Protein AF-A0A5C3QBN3-F1 (afdb_monomer_lite)

Radius of gyration: 21.9 Å; chains: 1; bounding box: 56×33×90 Å

Secondary structure (DSSP, 8-state):
-----------S-----PPPPTTSEEEEEE--TT-PPPPEEEEEHHHHTTSHHHHHHHTT-S-S---S--SEEEE-S-HHHHHHHHHHHHHHHHHSS--TTSPP-HHHHHHTS-GGGHHHHHHHHHHHH--SSSHHHHHHHT--GGGTS-----------

Sequence (160 aa):
MDQTDNNIFLDPHTTDDAAPSDSEWIRIVSESPEGEEGFTYMVKRKVANTSGTLSNMLLGGSGAFSEGTSKTCTIQERPVIVEKLCEYMTFKAHYEKVGPKEEIPVQEFMERIQPEIALELLLAADYYEQNIGTAVAHFCIGVDRTTIIGGQYGAQPRHK

Organism: NCBI:txid1884261

Foldseek 3Di:
DDDDDPPPPPPVDPPPPDDQDQQDKAWEWEAEPVRDGTDIDIDGNVLLCLWPQSVCVQVPPDDPDCPHRDSYDYDHAHRVLVVLLSVVSVLCSVCVPDDPVDDRVLVVSQVPDDPVCLVVNLVSNCVGNPPPDDDSCCSSVVPDPVPPVDPDPPDDPPDD

Structure (mmCIF, N/CA/C/O backbone):
data_AF-A0A5C3QBN3-F1
#
_entry.id   AF-A0A5C3QBN3-F1
#
loop_
_atom_site.group_PDB
_atom_site.id
_atom_site.type_symbol
_atom_site.label_atom_id
_atom_site.label_alt_id
_atom_site.label_comp_id
_atom_site.label_asym_id
_atom_site.label_entity_id
_atom_site.label_seq_id
_atom_site.pdbx_PDB_ins_code
_atom_site.Cartn_x
_atom_site.Cartn_y
_atom_site.Cartn_z
_atom_site.occupancy
_atom_site.B_iso_or_equiv
_atom_site.auth_seq_id
_atom_site.auth_comp_id
_atom_site.auth_asym_id
_atom_site.auth_atom_id
_atom_site.pdbx_PDB_model_num
ATOM 1 N N . MET A 1 1 ? -39.532 -7.194 -43.170 1.00 38.47 1 MET A N 1
ATOM 2 C CA . MET A 1 1 ? -38.502 -6.908 -44.186 1.00 38.47 1 MET A CA 1
ATOM 3 C C . MET A 1 1 ? -38.079 -5.475 -43.904 1.00 38.47 1 MET A C 1
ATOM 5 O O . MET A 1 1 ? -38.834 -4.580 -44.240 1.00 38.47 1 MET A O 1
ATOM 9 N N . ASP A 1 2 ? -37.232 -5.268 -42.891 1.00 44.97 2 ASP A N 1
ATOM 10 C CA . ASP A 1 2 ? -35.755 -5.319 -42.994 1.00 44.97 2 ASP A CA 1
ATOM 11 C C . ASP A 1 2 ? -35.278 -4.123 -43.846 1.00 44.97 2 ASP A C 1
ATOM 13 O O . ASP A 1 2 ? -35.728 -3.995 -44.976 1.00 44.97 2 ASP A O 1
ATOM 17 N N . GLN A 1 3 ? -34.504 -3.150 -43.357 1.00 42.44 3 GLN A N 1
ATOM 18 C CA . GLN A 1 3 ? -33.209 -3.325 -42.701 1.00 42.44 3 GLN A CA 1
ATOM 19 C C . GLN A 1 3 ? -32.791 -2.040 -41.961 1.00 42.44 3 GLN A C 1
ATOM 21 O O . GLN A 1 3 ? -33.109 -0.924 -42.372 1.00 42.44 3 GLN A O 1
ATOM 26 N N . THR A 1 4 ? -32.116 -2.231 -40.832 1.00 48.38 4 THR A N 1
ATOM 27 C CA . THR A 1 4 ? -31.439 -1.234 -40.000 1.00 48.38 4 THR A CA 1
ATOM 28 C C . THR A 1 4 ? -30.079 -0.873 -40.585 1.00 48.38 4 THR A C 1
ATOM 30 O O . THR A 1 4 ? -29.225 -1.753 -40.649 1.00 48.38 4 THR A O 1
ATOM 33 N N . ASP A 1 5 ? -29.821 0.408 -40.837 1.00 49.50 5 ASP A N 1
ATOM 34 C CA . ASP A 1 5 ? -28.453 0.905 -41.016 1.00 49.50 5 ASP A CA 1
ATOM 35 C C . ASP A 1 5 ? -28.035 1.700 -39.774 1.00 49.50 5 ASP A C 1
ATOM 37 O O . ASP A 1 5 ? -27.971 2.929 -39.752 1.00 49.50 5 ASP A O 1
ATOM 41 N N . ASN A 1 6 ? -27.759 0.950 -38.703 1.00 50.97 6 ASN A N 1
ATOM 42 C CA . ASN A 1 6 ? -26.953 1.407 -37.575 1.00 50.97 6 ASN A CA 1
ATOM 43 C C . ASN A 1 6 ? -25.504 1.547 -38.048 1.00 50.97 6 ASN A C 1
ATOM 45 O O . ASN A 1 6 ? -24.684 0.662 -37.817 1.00 50.97 6 ASN A O 1
ATOM 49 N N . ASN A 1 7 ? -25.178 2.668 -38.683 1.00 43.94 7 ASN A N 1
ATOM 50 C CA . ASN A 1 7 ? -23.786 3.056 -38.859 1.00 43.94 7 ASN A CA 1
ATOM 51 C C . ASN A 1 7 ? -23.366 3.924 -37.667 1.00 43.94 7 ASN A C 1
ATOM 53 O O . ASN A 1 7 ? -23.237 5.143 -37.754 1.00 43.94 7 ASN A O 1
ATOM 57 N N . ILE A 1 8 ? -23.197 3.261 -36.518 1.00 51.56 8 ILE A N 1
ATOM 58 C CA . ILE A 1 8 ? -22.382 3.780 -35.421 1.00 51.56 8 ILE A CA 1
ATOM 59 C C . ILE A 1 8 ? -20.950 3.698 -35.937 1.00 51.56 8 ILE A C 1
ATOM 61 O O . ILE A 1 8 ? -20.315 2.645 -35.899 1.00 51.56 8 ILE A O 1
ATOM 65 N N . PHE A 1 9 ? -20.478 4.808 -36.493 1.00 42.94 9 PHE A N 1
ATOM 66 C CA . PHE A 1 9 ? -19.059 5.036 -36.686 1.00 42.94 9 PHE A CA 1
ATOM 67 C C . PHE A 1 9 ? -18.419 4.965 -35.297 1.00 42.94 9 PHE A C 1
ATOM 69 O O . PHE A 1 9 ? -18.584 5.860 -34.473 1.00 42.94 9 PHE A O 1
ATOM 76 N N . LEU A 1 10 ? -17.799 3.827 -34.995 1.00 47.12 10 LEU A N 1
ATOM 77 C CA . LEU A 1 10 ? -16.957 3.665 -33.822 1.00 47.12 10 LEU A CA 1
ATOM 78 C C . LEU A 1 10 ? -15.727 4.540 -34.052 1.00 47.12 10 LEU A C 1
ATOM 80 O O . LEU A 1 10 ? -14.797 4.114 -34.732 1.00 47.12 10 LEU A O 1
ATOM 84 N N . ASP A 1 11 ? -15.738 5.758 -33.514 1.00 49.66 11 ASP A N 1
ATOM 85 C CA . ASP A 1 11 ? -14.521 6.542 -33.335 1.00 49.66 11 ASP A CA 1
ATOM 86 C C . ASP A 1 11 ? -13.552 5.717 -32.462 1.00 49.66 11 ASP A C 1
ATOM 88 O O . ASP A 1 11 ? -13.842 5.479 -31.286 1.00 49.66 11 ASP A O 1
ATOM 92 N N . PRO A 1 12 ? -12.400 5.248 -32.981 1.00 53.34 12 PRO A N 1
ATOM 93 C CA . PRO A 1 12 ? -11.507 4.347 -32.250 1.00 53.34 12 PRO A CA 1
ATOM 94 C C . PRO A 1 12 ? -10.606 5.083 -31.242 1.00 53.34 12 PRO A C 1
ATOM 96 O O . PRO A 1 12 ? -9.588 4.547 -30.813 1.00 53.34 12 PRO A O 1
ATOM 99 N N . HIS A 1 13 ? -10.960 6.310 -30.859 1.00 44.66 13 HIS A N 1
ATOM 100 C CA . HIS A 1 13 ? -10.179 7.136 -29.946 1.00 44.66 13 HIS A CA 1
ATOM 101 C C . HIS A 1 13 ? -11.100 7.949 -29.025 1.00 44.66 13 HIS A C 1
ATOM 103 O O . HIS A 1 13 ? -11.122 9.173 -29.047 1.00 44.66 13 HIS A O 1
ATOM 109 N N . THR A 1 14 ? -11.856 7.265 -28.162 1.00 44.53 14 THR A N 1
ATOM 110 C CA . THR A 1 14 ? -12.166 7.877 -26.862 1.00 44.53 14 THR A CA 1
ATOM 111 C C . THR A 1 14 ? -10.865 7.834 -26.068 1.00 44.53 14 THR A C 1
ATOM 113 O O . THR A 1 14 ? -10.545 6.831 -25.436 1.00 44.53 14 THR A O 1
ATOM 116 N N . THR A 1 15 ? -10.036 8.870 -26.200 1.00 51.06 15 THR A N 1
ATOM 117 C CA . THR A 1 15 ? -9.018 9.130 -25.188 1.00 51.06 15 THR A CA 1
ATOM 118 C C . THR A 1 15 ? -9.767 9.397 -23.889 1.00 51.06 15 THR A C 1
ATOM 120 O O . THR A 1 15 ? -10.667 10.234 -23.833 1.00 51.06 15 THR A O 1
ATOM 123 N N . ASP A 1 16 ? -9.456 8.607 -22.864 1.00 50.44 16 ASP A N 1
ATOM 124 C CA . ASP A 1 16 ? -9.933 8.773 -21.492 1.00 50.44 16 ASP A CA 1
ATOM 125 C C . ASP A 1 16 ? -9.378 10.083 -20.887 1.00 50.44 16 ASP A C 1
ATOM 127 O O . ASP A 1 16 ? -8.657 10.061 -19.892 1.00 50.44 16 ASP A O 1
ATOM 131 N N . ASP A 1 17 ? -9.708 11.237 -21.468 1.00 52.16 17 ASP A N 1
ATOM 132 C CA . ASP A 1 17 ? -9.355 12.575 -20.972 1.00 52.16 17 ASP A CA 1
ATOM 133 C C . ASP A 1 17 ? -10.341 13.036 -19.882 1.00 52.16 17 ASP A C 1
ATOM 135 O O . ASP A 1 17 ? -10.695 14.210 -19.756 1.00 52.16 17 ASP A O 1
ATOM 13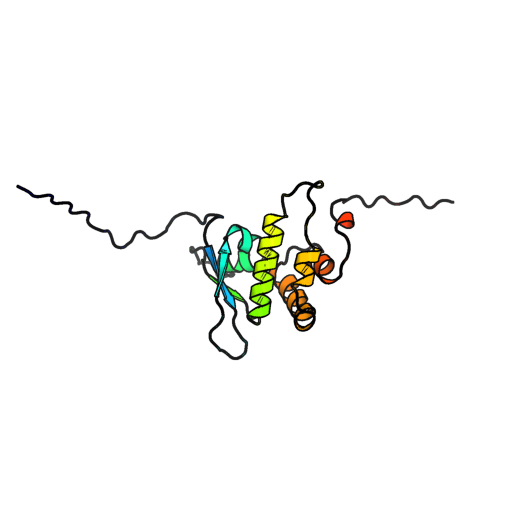9 N N . ALA A 1 18 ? -10.834 12.092 -19.078 1.00 60.41 18 ALA A N 1
ATOM 140 C CA . ALA A 1 18 ? -11.542 12.408 -17.851 1.00 60.41 18 ALA A CA 1
ATOM 141 C C . ALA A 1 18 ? -10.506 12.772 -16.781 1.00 60.41 18 ALA A C 1
ATOM 143 O O . ALA A 1 18 ? -9.544 12.034 -16.563 1.00 60.41 18 ALA A O 1
ATOM 144 N N . ALA A 1 19 ? -10.711 13.901 -16.095 1.00 65.56 19 ALA A N 1
ATOM 145 C CA . ALA A 1 19 ? -9.872 14.305 -14.970 1.00 65.56 19 ALA A CA 1
ATOM 146 C C . ALA A 1 19 ? -9.679 13.133 -13.981 1.00 65.56 19 ALA A C 1
ATOM 148 O O . ALA A 1 19 ? -10.629 12.375 -13.743 1.00 65.56 19 ALA A O 1
ATOM 149 N N . PRO A 1 20 ? -8.476 12.967 -13.400 1.00 72.44 20 PRO A N 1
ATOM 150 C CA . PRO A 1 20 ? -8.163 11.817 -12.562 1.00 72.44 20 PRO A CA 1
ATOM 151 C C . PRO A 1 20 ? -9.151 11.714 -11.399 1.00 72.44 20 PRO A C 1
ATOM 153 O O . PRO A 1 20 ? -9.267 12.623 -10.578 1.00 72.44 20 PRO A O 1
ATOM 156 N N . SER A 1 21 ? -9.879 10.596 -11.335 1.00 83.81 21 SER A N 1
ATOM 157 C CA . SER A 1 21 ? -10.874 10.356 -10.288 1.00 83.81 21 SER A CA 1
ATOM 158 C C . SER A 1 21 ? -10.298 9.502 -9.162 1.00 83.81 21 SER A C 1
ATOM 160 O O . SER A 1 21 ? -9.538 8.565 -9.397 1.00 83.81 21 SER A O 1
ATOM 162 N N . ASP A 1 22 ? -10.740 9.743 -7.931 1.00 85.94 22 ASP A N 1
ATOM 163 C CA . ASP A 1 22 ? -10.372 8.946 -6.750 1.00 85.94 22 ASP A CA 1
ATOM 164 C C . ASP A 1 22 ? -10.700 7.448 -6.876 1.00 85.94 22 ASP A C 1
ATOM 166 O O . ASP A 1 22 ? -10.111 6.605 -6.190 1.00 85.94 22 ASP A O 1
ATOM 170 N N . SER A 1 23 ? -11.654 7.116 -7.751 1.00 88.75 23 SER A N 1
ATOM 171 C CA . SER A 1 23 ? -12.106 5.749 -8.028 1.00 88.75 23 SER A CA 1
ATOM 172 C C . SER A 1 23 ? -11.343 5.072 -9.164 1.00 88.75 23 SER A C 1
ATOM 174 O O . SER A 1 23 ? -11.572 3.884 -9.413 1.00 88.75 23 SER A O 1
ATOM 176 N N . GLU A 1 24 ? -10.449 5.789 -9.839 1.00 91.50 24 GLU A N 1
ATOM 177 C CA . GLU A 1 24 ? -9.583 5.233 -10.868 1.00 91.50 24 GLU A CA 1
ATOM 178 C C . GLU A 1 24 ? -8.649 4.173 -10.277 1.00 91.50 24 GLU A C 1
ATOM 180 O O . GLU A 1 24 ? -8.260 4.246 -9.112 1.00 91.50 24 GLU A O 1
ATOM 185 N N . TRP A 1 25 ? -8.313 3.158 -11.068 1.00 92.38 25 TRP A N 1
ATOM 186 C CA . TRP A 1 25 ? -7.345 2.145 -10.672 1.00 92.38 25 TRP A CA 1
ATOM 187 C C . TRP A 1 25 ? -5.930 2.564 -11.057 1.00 92.38 25 TRP A C 1
ATOM 189 O O . TRP A 1 25 ? -5.685 2.978 -12.188 1.00 92.38 25 TRP A O 1
ATOM 199 N N . ILE A 1 26 ? -5.007 2.400 -10.116 1.00 93.19 26 ILE A N 1
ATOM 200 C CA . ILE A 1 26 ? -3.574 2.615 -10.287 1.00 93.19 26 ILE A CA 1
ATOM 201 C C . ILE A 1 26 ? -2.871 1.275 -10.271 1.00 93.19 26 ILE A C 1
ATOM 203 O O . ILE A 1 26 ? -3.156 0.422 -9.428 1.00 93.19 26 ILE A O 1
ATOM 207 N N . ARG A 1 27 ? -1.939 1.121 -11.203 1.00 93.38 27 ARG A N 1
ATOM 208 C CA . ARG A 1 27 ? -1.036 -0.009 -11.307 1.00 93.38 27 ARG A CA 1
ATOM 209 C C . ARG A 1 27 ? 0.232 0.268 -10.500 1.00 93.38 27 ARG A C 1
ATOM 211 O O . ARG A 1 27 ? 0.913 1.255 -10.754 1.00 93.38 27 ARG A O 1
ATOM 218 N N . ILE A 1 28 ? 0.556 -0.614 -9.565 1.00 93.69 28 ILE A N 1
ATOM 219 C CA . ILE A 1 28 ? 1.822 -0.604 -8.829 1.00 93.69 28 ILE A CA 1
ATOM 220 C C . ILE A 1 28 ? 2.624 -1.811 -9.301 1.00 93.69 28 ILE A C 1
ATOM 222 O O . ILE A 1 28 ? 2.146 -2.939 -9.200 1.00 93.69 28 ILE A O 1
ATOM 226 N N . VAL A 1 29 ? 3.815 -1.582 -9.841 1.00 92.25 29 VAL A N 1
ATOM 227 C CA . VAL A 1 29 ? 4.698 -2.640 -10.345 1.00 92.25 29 VAL A CA 1
ATOM 228 C C . VAL A 1 29 ? 5.860 -2.807 -9.375 1.00 92.25 29 VAL A C 1
ATOM 230 O O . VAL A 1 29 ? 6.566 -1.839 -9.103 1.00 92.25 29 VAL A O 1
ATOM 233 N N . SER A 1 30 ? 6.056 -4.010 -8.839 1.00 92.06 30 SER A N 1
ATOM 234 C CA . SER A 1 30 ? 7.260 -4.327 -8.064 1.00 92.06 30 SER A CA 1
ATOM 235 C C . SER A 1 30 ? 8.422 -4.592 -9.014 1.00 92.06 30 SER A C 1
ATOM 237 O O . SER A 1 30 ? 8.256 -5.386 -9.930 1.00 92.06 30 SER A O 1
ATOM 239 N N . GLU A 1 31 ? 9.593 -4.024 -8.786 1.00 86.44 31 GLU A N 1
ATOM 240 C CA . GLU A 1 31 ? 10.803 -4.335 -9.545 1.00 86.44 31 GLU A CA 1
ATOM 241 C C . GLU A 1 31 ? 11.785 -5.071 -8.632 1.00 86.44 31 GLU A C 1
ATOM 243 O O . GLU A 1 31 ? 12.194 -4.552 -7.594 1.00 86.44 31 GLU A O 1
ATOM 248 N N . SER A 1 32 ? 12.139 -6.305 -9.001 1.00 72.75 32 SER A N 1
ATOM 249 C CA . SER A 1 32 ? 13.195 -7.037 -8.304 1.00 72.75 32 SER A CA 1
ATOM 250 C C . SER A 1 32 ? 14.560 -6.489 -8.739 1.00 72.75 32 SER A C 1
ATOM 252 O O . SER A 1 32 ? 14.753 -6.268 -9.938 1.00 72.75 32 SER A O 1
ATOM 254 N N . PRO A 1 33 ? 15.538 -6.335 -7.826 1.00 66.12 33 PRO A N 1
ATOM 255 C CA . PRO A 1 33 ? 16.890 -5.905 -8.184 1.00 66.12 33 PRO A CA 1
ATOM 256 C C . PRO A 1 33 ? 17.575 -6.815 -9.218 1.00 66.12 33 PRO A C 1
ATOM 258 O O . PRO A 1 33 ? 18.534 -6.399 -9.862 1.00 66.12 33 PRO A O 1
ATOM 261 N N . GLU A 1 34 ? 17.086 -8.047 -9.385 1.00 70.06 34 GLU A N 1
ATOM 262 C CA . GLU A 1 34 ? 17.643 -9.044 -10.306 1.00 70.06 34 GLU A CA 1
ATOM 263 C C . GLU A 1 34 ? 17.034 -8.987 -11.724 1.00 70.06 34 GLU A C 1
ATOM 265 O O . GLU A 1 34 ? 17.411 -9.773 -12.589 1.00 70.06 34 GLU A O 1
ATOM 270 N N . GLY A 1 35 ? 16.134 -8.031 -12.002 1.00 64.31 35 GLY A N 1
ATOM 271 C CA . GLY A 1 35 ? 15.615 -7.762 -13.352 1.00 64.31 35 GLY A CA 1
ATOM 272 C C . GLY A 1 35 ? 14.560 -8.750 -13.867 1.00 64.31 35 GLY A C 1
ATOM 273 O O . GLY A 1 35 ? 14.236 -8.732 -15.054 1.00 64.31 35 GLY A O 1
ATOM 274 N N . GLU A 1 36 ? 14.024 -9.613 -13.001 1.00 70.25 36 GLU A N 1
ATOM 275 C CA . GLU A 1 36 ? 12.877 -10.471 -13.319 1.00 70.25 36 GLU A CA 1
ATOM 276 C C . GLU A 1 36 ? 11.583 -9.656 -13.461 1.00 70.25 36 GLU A C 1
ATOM 278 O O . GLU A 1 36 ? 11.422 -8.604 -12.832 1.00 70.25 36 GLU A O 1
ATOM 283 N N . GLU A 1 37 ? 10.638 -10.157 -14.269 1.00 69.06 37 GLU A N 1
ATOM 284 C CA . GLU A 1 37 ? 9.338 -9.506 -14.429 1.00 69.06 37 GLU A CA 1
ATOM 285 C C . GLU A 1 37 ? 8.611 -9.399 -13.084 1.00 69.06 37 GLU A C 1
ATOM 287 O O . GLU A 1 37 ? 8.370 -10.374 -12.372 1.00 69.06 37 GLU A O 1
ATOM 292 N N . GLY A 1 38 ? 8.275 -8.159 -12.748 1.00 78.31 38 GLY A N 1
ATOM 293 C CA . GLY A 1 38 ? 7.615 -7.782 -11.518 1.00 78.31 38 GLY A CA 1
ATOM 294 C C . GLY A 1 38 ? 6.195 -8.305 -11.360 1.00 78.31 38 GLY A C 1
ATOM 295 O O . GLY A 1 38 ? 5.457 -8.489 -12.327 1.00 78.31 38 GLY A O 1
ATOM 296 N N . PHE A 1 39 ? 5.747 -8.408 -10.112 1.00 91.00 39 PHE A N 1
ATOM 297 C CA . PHE A 1 39 ? 4.327 -8.524 -9.817 1.00 91.00 39 PHE A CA 1
ATOM 298 C C .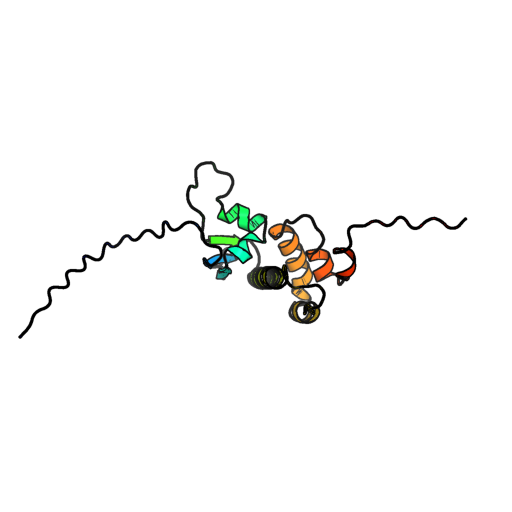 PHE A 1 39 ? 3.647 -7.167 -9.976 1.00 91.00 39 PHE A C 1
ATOM 300 O O . PHE A 1 39 ? 4.209 -6.108 -9.689 1.00 91.00 39 PHE A O 1
ATOM 307 N N . THR A 1 40 ? 2.403 -7.212 -10.440 1.00 93.12 40 THR A N 1
ATOM 308 C CA . THR A 1 40 ? 1.567 -6.030 -10.613 1.00 93.12 40 THR A CA 1
ATOM 309 C C . THR A 1 40 ? 0.406 -6.066 -9.633 1.00 93.12 40 THR A C 1
ATOM 311 O O . THR A 1 40 ? -0.350 -7.034 -9.583 1.00 93.12 40 THR A O 1
ATOM 314 N N . TYR A 1 41 ? 0.227 -4.967 -8.912 1.00 95.19 41 TYR A N 1
ATOM 315 C CA . TYR A 1 41 ? -0.837 -4.754 -7.943 1.00 95.19 41 TYR A CA 1
ATOM 316 C C . TYR A 1 41 ? -1.750 -3.627 -8.420 1.00 95.19 41 TYR A C 1
ATOM 318 O O . TYR A 1 41 ? -1.323 -2.717 -9.135 1.00 95.19 41 TYR A O 1
ATOM 326 N N . MET A 1 42 ? -3.021 -3.680 -8.026 1.00 95.06 42 MET A N 1
ATOM 327 C CA . MET A 1 42 ? -4.000 -2.650 -8.364 1.00 95.06 42 MET A CA 1
ATOM 328 C C . MET A 1 42 ? -4.636 -2.081 -7.104 1.00 95.06 42 MET A C 1
ATOM 330 O O . MET A 1 42 ? -5.224 -2.810 -6.309 1.00 95.06 42 MET A O 1
ATOM 334 N N . VAL A 1 43 ? -4.570 -0.760 -6.957 1.00 94.62 43 VAL A N 1
ATOM 335 C CA . VAL A 1 43 ? -5.222 -0.020 -5.868 1.00 94.62 43 VAL A CA 1
ATOM 336 C C . VAL A 1 43 ? -6.032 1.141 -6.432 1.00 94.62 43 VAL A C 1
ATOM 338 O O . VAL A 1 43 ? -5.809 1.584 -7.558 1.00 94.62 43 VAL A O 1
ATOM 341 N N . LYS A 1 44 ? -6.996 1.657 -5.667 1.00 93.94 44 LYS A N 1
ATOM 342 C CA . LYS A 1 44 ? -7.696 2.888 -6.060 1.00 93.94 44 LYS A CA 1
ATOM 343 C C . LYS A 1 44 ? -6.747 4.086 -5.995 1.00 93.94 44 LYS A C 1
ATOM 345 O O . LYS A 1 44 ? -5.912 4.153 -5.095 1.00 93.94 44 LYS A O 1
ATOM 350 N N . ARG A 1 45 ? -6.931 5.076 -6.869 1.00 91.94 45 ARG A N 1
ATOM 351 C CA . ARG A 1 45 ? -6.148 6.320 -6.890 1.00 91.94 45 ARG A CA 1
ATOM 352 C C . ARG A 1 45 ? -6.162 7.018 -5.538 1.00 91.94 45 ARG A C 1
ATOM 354 O O . ARG A 1 45 ? -5.102 7.392 -5.054 1.00 91.94 45 ARG A O 1
ATOM 361 N N . LYS A 1 46 ? -7.318 7.077 -4.868 1.00 90.94 46 LYS A N 1
ATOM 362 C CA . LYS A 1 46 ? -7.406 7.617 -3.501 1.00 90.94 46 LYS A CA 1
ATOM 363 C C . LYS A 1 46 ? -6.487 6.912 -2.497 1.00 90.94 46 LYS A C 1
ATOM 365 O O . LYS A 1 46 ? -6.007 7.555 -1.580 1.00 90.94 46 LYS A O 1
ATOM 370 N N . VAL A 1 47 ? -6.259 5.604 -2.663 1.00 91.69 47 VAL A N 1
ATOM 371 C CA . VAL A 1 47 ? -5.392 4.799 -1.790 1.00 91.69 47 VAL A CA 1
ATOM 372 C C . VAL A 1 47 ? -3.932 5.092 -2.109 1.00 91.69 47 VAL A C 1
ATOM 374 O O . VAL A 1 47 ? -3.174 5.407 -1.200 1.00 91.69 47 VAL A O 1
ATOM 377 N N . ALA A 1 48 ? -3.551 5.074 -3.390 1.00 91.00 48 ALA A N 1
ATOM 378 C CA . ALA A 1 48 ? -2.190 5.417 -3.810 1.00 91.00 48 ALA A CA 1
ATOM 379 C C . ALA A 1 48 ? -1.800 6.849 -3.396 1.00 91.00 48 ALA A C 1
ATOM 381 O O . ALA A 1 48 ? -0.690 7.076 -2.931 1.00 91.00 48 ALA A O 1
ATOM 382 N N . ASN A 1 49 ? -2.741 7.793 -3.469 1.00 88.38 49 ASN A N 1
ATOM 383 C CA . ASN A 1 49 ? -2.533 9.184 -3.066 1.00 88.38 49 ASN A CA 1
ATOM 384 C C . ASN A 1 49 ? -2.397 9.383 -1.543 1.00 88.38 49 ASN A C 1
ATOM 386 O O . ASN A 1 49 ? -2.034 10.477 -1.119 1.00 88.38 49 ASN A O 1
ATOM 390 N N . THR A 1 50 ? -2.662 8.364 -0.710 1.00 84.88 50 THR A N 1
ATOM 391 C CA . THR A 1 50 ? -2.343 8.434 0.734 1.00 84.88 50 THR A CA 1
ATOM 392 C C . THR A 1 50 ? -0.841 8.352 1.013 1.00 84.88 50 THR A C 1
ATOM 394 O O . THR A 1 50 ? -0.406 8.720 2.106 1.00 84.88 50 THR A O 1
ATOM 397 N N . SER A 1 51 ? -0.059 7.881 0.037 1.00 87.06 51 SER A N 1
ATOM 398 C CA . SER A 1 51 ? 1.399 7.873 0.057 1.00 87.06 51 SER A CA 1
ATOM 399 C C . SER A 1 51 ? 1.919 9.147 -0.608 1.00 87.06 51 SER A C 1
ATOM 401 O O . SER A 1 51 ? 1.617 9.418 -1.773 1.00 87.06 51 SER A O 1
ATOM 403 N N . GLY A 1 52 ? 2.733 9.920 0.117 1.00 84.38 52 GLY A N 1
ATOM 404 C CA . GLY A 1 52 ? 3.359 11.121 -0.443 1.00 84.38 52 GLY A CA 1
ATOM 405 C C . GLY A 1 52 ? 4.269 10.787 -1.629 1.00 84.38 52 GLY A C 1
ATOM 406 O O . GLY A 1 52 ? 4.209 11.438 -2.673 1.00 84.38 52 GLY A O 1
ATOM 407 N N . THR A 1 53 ? 5.050 9.714 -1.504 1.00 88.19 53 THR A N 1
ATOM 408 C CA . THR A 1 53 ? 5.979 9.259 -2.543 1.00 88.19 53 THR A CA 1
ATOM 409 C C . THR A 1 53 ? 5.242 8.781 -3.795 1.00 88.19 53 THR A C 1
ATOM 411 O O . THR A 1 53 ? 5.554 9.238 -4.895 1.00 88.19 53 THR A O 1
ATOM 414 N N . LEU A 1 54 ? 4.225 7.921 -3.656 1.00 88.88 54 LEU A N 1
ATOM 415 C CA . LEU A 1 54 ? 3.461 7.422 -4.802 1.00 88.88 54 LEU A CA 1
ATOM 416 C C . LEU A 1 54 ? 2.622 8.523 -5.449 1.00 88.88 54 LEU A C 1
ATOM 418 O O . LEU A 1 54 ? 2.545 8.571 -6.673 1.00 88.88 54 LEU A O 1
ATOM 422 N N . SER A 1 55 ? 2.053 9.440 -4.664 1.00 87.50 55 SER A N 1
ATOM 423 C CA . SER A 1 55 ? 1.368 10.621 -5.198 1.00 87.50 55 SER A CA 1
ATOM 424 C C . SER A 1 55 ? 2.303 11.434 -6.102 1.00 87.50 55 SER A C 1
ATOM 426 O O . SER A 1 55 ? 1.972 11.694 -7.258 1.00 87.50 55 SER A O 1
ATOM 428 N N . ASN A 1 56 ? 3.526 11.725 -5.644 1.00 85.88 56 ASN A N 1
ATOM 429 C CA . ASN A 1 56 ? 4.530 12.432 -6.447 1.00 85.88 56 ASN A CA 1
ATOM 430 C C . ASN A 1 56 ? 4.927 11.662 -7.717 1.00 85.88 56 ASN A C 1
ATOM 432 O O . ASN A 1 56 ? 5.095 12.269 -8.774 1.00 85.88 56 ASN A O 1
ATOM 436 N N . MET A 1 57 ? 5.049 10.333 -7.642 1.00 86.94 57 MET A N 1
ATOM 437 C CA . MET A 1 57 ? 5.320 9.496 -8.817 1.00 86.94 57 MET A CA 1
ATOM 438 C C . MET A 1 57 ? 4.172 9.548 -9.838 1.00 86.94 57 MET A C 1
ATOM 440 O O . MET A 1 57 ? 4.419 9.605 -11.042 1.00 86.94 57 MET A O 1
ATOM 444 N 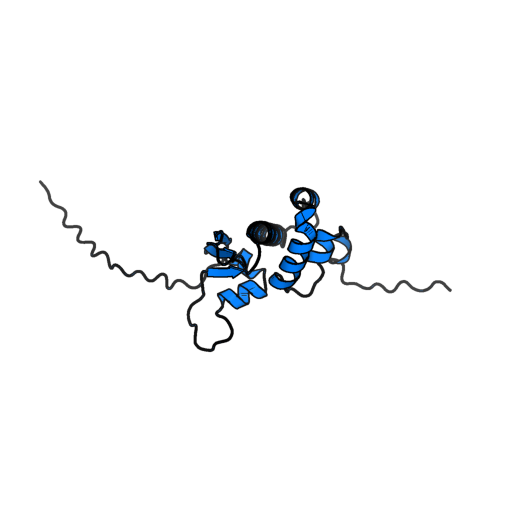N . LEU A 1 58 ? 2.918 9.552 -9.375 1.00 83.88 58 LEU A N 1
ATOM 445 C CA . LEU A 1 58 ? 1.727 9.570 -10.231 1.00 83.88 58 LEU A CA 1
ATOM 446 C C . LEU A 1 58 ? 1.442 10.944 -10.846 1.00 83.88 58 LEU A C 1
ATOM 448 O O . LEU A 1 58 ? 0.887 11.011 -11.944 1.00 83.88 58 LEU A O 1
ATOM 452 N N . LEU A 1 59 ? 1.835 12.022 -10.164 1.00 74.12 59 LEU A N 1
ATOM 453 C CA . LEU A 1 59 ? 1.756 13.399 -10.664 1.00 74.12 59 LEU A CA 1
ATOM 454 C C . LEU A 1 59 ? 2.816 13.717 -11.735 1.00 74.12 59 LEU A C 1
ATOM 456 O O . LEU A 1 59 ? 2.775 14.792 -12.327 1.00 74.12 59 LEU A O 1
ATOM 460 N N . GLY A 1 60 ? 3.721 12.775 -12.017 1.00 61.94 60 GLY A N 1
ATOM 461 C CA . GLY A 1 60 ? 4.814 12.951 -12.963 1.00 61.94 60 GLY A CA 1
ATOM 462 C C . GLY A 1 60 ? 6.037 13.517 -12.255 1.00 61.94 60 GLY A C 1
ATOM 463 O O . GLY A 1 60 ? 6.081 14.687 -11.876 1.00 61.94 60 GLY A O 1
ATOM 464 N N . GLY A 1 61 ? 7.031 12.651 -12.049 1.00 53.06 61 GLY A N 1
ATOM 465 C CA . GLY A 1 61 ? 8.292 12.998 -11.400 1.00 53.06 61 GLY A CA 1
ATOM 466 C C . GLY A 1 61 ? 8.898 14.283 -11.969 1.00 53.06 61 GLY A C 1
ATOM 467 O O . GLY A 1 61 ? 8.864 14.514 -13.174 1.00 53.06 61 GLY A O 1
ATOM 468 N N . SER A 1 62 ? 9.432 15.112 -11.069 1.00 48.41 62 SER A N 1
ATOM 469 C CA . SER A 1 62 ? 10.072 16.416 -11.289 1.00 48.41 62 SER A CA 1
ATOM 470 C C . SER A 1 62 ? 10.743 16.572 -12.663 1.00 48.41 62 SER A C 1
ATOM 472 O O . SER A 1 62 ? 11.928 16.290 -12.832 1.00 48.41 62 SER A O 1
ATOM 474 N N . GLY A 1 63 ? 9.976 17.030 -13.647 1.00 46.16 63 GLY A N 1
ATOM 475 C CA . GLY A 1 63 ? 10.418 17.062 -15.036 1.00 46.16 63 GLY A CA 1
ATOM 476 C C . GLY A 1 63 ? 9.491 17.873 -15.928 1.00 46.16 63 GLY A C 1
ATOM 477 O O . GLY A 1 63 ? 9.217 17.446 -17.034 1.00 46.16 63 GLY A O 1
ATOM 478 N N . ALA A 1 64 ? 8.980 18.998 -15.418 1.00 47.50 64 ALA A N 1
ATOM 479 C CA . ALA A 1 64 ? 8.437 20.183 -16.106 1.00 47.50 64 ALA A CA 1
ATOM 480 C C . ALA A 1 64 ? 7.516 20.054 -17.353 1.00 47.50 64 ALA A C 1
ATOM 482 O O . ALA A 1 64 ? 7.145 21.094 -17.884 1.00 47.50 64 ALA A O 1
ATOM 483 N N . PHE A 1 65 ? 7.113 18.869 -17.822 1.00 50.41 65 PHE A N 1
ATOM 484 C CA . PHE A 1 65 ? 6.348 18.698 -19.068 1.00 50.41 65 PHE A CA 1
ATOM 485 C C . PHE A 1 65 ? 5.470 17.429 -19.120 1.00 50.41 65 PHE A C 1
ATOM 487 O O . PHE A 1 65 ? 5.052 17.016 -20.199 1.00 50.41 65 PHE A O 1
ATOM 494 N N . SER A 1 66 ? 5.148 16.790 -17.990 1.00 48.16 66 SER A N 1
ATOM 495 C CA . SER A 1 66 ? 4.167 15.693 -17.973 1.00 48.16 66 SER A CA 1
ATOM 496 C C . SER A 1 66 ? 2.762 16.221 -17.667 1.00 48.16 66 SER A C 1
ATOM 498 O O . SER A 1 66 ? 2.336 16.245 -16.518 1.00 48.16 66 SER A O 1
ATOM 500 N N . GLU A 1 67 ? 2.022 16.610 -18.708 1.00 48.41 67 GLU A N 1
ATOM 501 C CA . GLU A 1 67 ? 0.574 16.903 -18.645 1.00 48.41 67 GLU A CA 1
ATOM 502 C C . GLU A 1 67 ? -0.276 15.652 -18.315 1.00 48.41 67 GLU A C 1
ATOM 504 O O . GLU A 1 67 ? -1.481 15.746 -18.091 1.00 48.41 67 GLU A O 1
ATOM 509 N N . GLY A 1 68 ? 0.342 14.465 -18.266 1.00 56.50 68 GLY A N 1
ATOM 510 C CA . GLY A 1 68 ? -0.329 13.195 -18.015 1.00 56.50 68 GLY A CA 1
ATOM 511 C C . GLY A 1 68 ? -0.276 12.778 -16.550 1.00 56.50 68 GLY A C 1
ATOM 512 O O . GLY A 1 68 ? 0.798 12.527 -16.006 1.00 56.50 68 GLY A O 1
ATOM 513 N N . THR A 1 69 ? -1.446 12.604 -15.933 1.00 66.94 69 THR A N 1
ATOM 514 C CA . THR A 1 69 ? -1.535 11.840 -14.684 1.00 66.94 69 THR A CA 1
ATOM 515 C C . THR A 1 69 ? -1.193 10.384 -14.993 1.00 66.94 69 THR A C 1
ATOM 517 O O . THR A 1 69 ? -1.944 9.704 -15.695 1.00 66.94 69 THR A O 1
ATOM 520 N N . SER A 1 70 ? -0.070 9.883 -14.475 1.00 77.94 70 SER A N 1
ATOM 521 C CA . SER A 1 70 ? 0.290 8.481 -14.677 1.00 77.94 70 SER A CA 1
ATOM 522 C C . SER A 1 70 ? -0.724 7.572 -13.972 1.00 77.94 70 SER A C 1
ATOM 524 O O . SER A 1 70 ? -1.240 7.878 -12.889 1.00 77.94 70 SER A O 1
ATOM 526 N N . LYS A 1 71 ? -1.028 6.434 -14.601 1.00 87.81 71 LYS A N 1
ATOM 527 C CA . LYS A 1 71 ? -1.815 5.340 -14.002 1.00 87.81 71 LYS A CA 1
ATOM 528 C C . LYS A 1 71 ? -0.925 4.204 -13.499 1.00 87.81 71 LYS A C 1
ATOM 530 O O . LYS A 1 71 ? -1.446 3.190 -13.046 1.00 87.81 71 LYS A O 1
ATOM 535 N N . THR A 1 72 ? 0.395 4.362 -13.599 1.00 88.19 72 THR A N 1
ATOM 536 C CA . THR A 1 72 ? 1.376 3.351 -13.202 1.00 88.19 72 THR A CA 1
ATOM 537 C C . THR A 1 72 ? 2.497 3.983 -12.386 1.00 88.19 72 THR A C 1
ATOM 539 O O . THR A 1 72 ? 3.019 5.034 -12.761 1.00 88.19 72 THR A O 1
ATOM 542 N N . CYS A 1 73 ? 2.889 3.330 -11.300 1.00 89.25 73 CYS A N 1
ATOM 543 C CA . CYS A 1 73 ? 4.119 3.616 -10.572 1.00 89.25 73 CYS A CA 1
ATOM 544 C C . CYS A 1 73 ? 4.900 2.321 -10.323 1.00 89.25 73 CYS A C 1
ATOM 546 O O . CYS A 1 73 ? 4.324 1.232 -10.261 1.00 89.25 73 CYS A O 1
ATOM 548 N N . THR A 1 74 ? 6.217 2.458 -10.198 1.00 90.19 74 THR A N 1
ATOM 549 C CA . THR A 1 74 ? 7.139 1.343 -9.970 1.00 90.19 74 THR A CA 1
ATOM 550 C C . THR A 1 74 ? 7.759 1.485 -8.587 1.00 90.19 74 THR A C 1
ATOM 552 O O . THR A 1 74 ? 8.144 2.584 -8.190 1.00 90.19 74 THR A O 1
ATOM 555 N N . ILE A 1 75 ? 7.838 0.375 -7.860 1.00 91.19 75 ILE A N 1
ATOM 556 C CA . ILE A 1 75 ? 8.415 0.272 -6.522 1.00 91.19 75 ILE A CA 1
ATOM 557 C C . ILE A 1 75 ? 9.557 -0.738 -6.581 1.00 91.19 75 ILE A C 1
ATOM 559 O O . ILE A 1 75 ? 9.344 -1.887 -6.964 1.00 91.19 75 ILE A O 1
ATOM 563 N N . GLN A 1 76 ? 10.754 -0.320 -6.180 1.00 91.00 76 GLN A N 1
ATOM 564 C CA . GLN A 1 76 ? 11.959 -1.156 -6.199 1.00 91.00 76 GLN A CA 1
ATOM 565 C C . GLN A 1 76 ? 12.072 -1.999 -4.925 1.00 91.00 76 GLN A C 1
ATOM 567 O O . GLN A 1 76 ? 13.032 -1.885 -4.174 1.00 91.00 76 GLN A O 1
ATOM 572 N N . GLU A 1 77 ? 11.045 -2.802 -4.657 1.00 90.94 77 GLU A N 1
ATOM 573 C CA . GLU A 1 77 ? 10.976 -3.694 -3.501 1.00 90.94 77 GLU A CA 1
ATOM 574 C C . GLU A 1 77 ? 10.535 -5.085 -3.939 1.00 90.94 77 GLU A C 1
ATOM 576 O O . GLU A 1 77 ? 9.873 -5.266 -4.969 1.00 90.94 77 GLU A O 1
ATOM 581 N N . ARG A 1 78 ? 10.845 -6.086 -3.110 1.00 91.19 78 ARG A N 1
ATOM 582 C CA . ARG A 1 78 ? 10.406 -7.459 -3.359 1.00 91.19 78 ARG A CA 1
ATOM 583 C C . ARG A 1 78 ? 8.875 -7.536 -3.442 1.00 91.19 78 ARG A C 1
ATOM 585 O O . ARG A 1 78 ? 8.185 -6.854 -2.681 1.00 91.19 78 ARG A O 1
ATOM 592 N N . PRO A 1 79 ? 8.316 -8.435 -4.273 1.00 92.12 79 PRO A N 1
ATOM 593 C CA . PRO A 1 79 ? 6.869 -8.551 -4.460 1.00 92.12 79 PRO A CA 1
ATOM 594 C C . PRO A 1 79 ? 6.075 -8.647 -3.152 1.00 92.12 79 PRO A C 1
ATOM 596 O O . PRO A 1 79 ? 5.121 -7.901 -2.964 1.00 92.12 79 PRO A O 1
ATOM 599 N N . VAL A 1 80 ? 6.522 -9.485 -2.213 1.00 92.19 80 VAL A N 1
ATOM 600 C CA . VAL A 1 80 ? 5.866 -9.668 -0.905 1.00 92.19 80 VAL A CA 1
ATOM 601 C C . VAL A 1 80 ? 5.796 -8.376 -0.078 1.00 92.19 80 VAL A C 1
ATOM 603 O O . VAL A 1 80 ? 4.842 -8.161 0.668 1.00 92.19 80 VAL A O 1
ATOM 606 N N . ILE A 1 81 ? 6.776 -7.483 -0.228 1.00 93.25 81 ILE A N 1
ATOM 607 C CA . ILE A 1 81 ? 6.798 -6.187 0.454 1.00 93.25 81 ILE A CA 1
ATOM 608 C C . ILE A 1 81 ? 5.792 -5.243 -0.191 1.00 93.25 81 ILE A C 1
ATOM 610 O O . ILE A 1 81 ? 5.000 -4.618 0.512 1.00 93.25 81 ILE A O 1
ATOM 614 N N . VAL A 1 82 ? 5.762 -5.190 -1.526 1.00 93.94 82 VAL A N 1
ATOM 615 C CA . VAL A 1 82 ? 4.801 -4.367 -2.275 1.00 93.94 82 VAL A CA 1
ATOM 616 C C . VAL A 1 82 ? 3.362 -4.811 -2.012 1.00 93.94 82 VAL A C 1
ATOM 618 O O . VAL A 1 82 ? 2.488 -3.963 -1.832 1.00 93.94 82 VAL A O 1
ATOM 621 N N . GLU A 1 83 ? 3.115 -6.118 -1.912 1.00 93.88 83 GLU A N 1
ATOM 622 C CA . GLU A 1 83 ? 1.818 -6.676 -1.521 1.00 93.88 83 GLU A CA 1
ATOM 623 C C . GLU A 1 83 ? 1.368 -6.127 -0.159 1.00 93.88 83 GLU A C 1
ATOM 625 O O . GLU A 1 83 ? 0.288 -5.537 -0.044 1.00 93.88 83 GLU A O 1
ATOM 630 N N . LYS A 1 84 ? 2.219 -6.244 0.870 1.00 93.06 84 LYS A N 1
ATOM 631 C CA . LYS A 1 84 ? 1.902 -5.759 2.221 1.00 93.06 84 LYS A CA 1
ATOM 632 C C . LYS A 1 84 ? 1.811 -4.243 2.317 1.00 93.06 84 LYS A C 1
ATOM 634 O O . LYS A 1 84 ? 0.969 -3.741 3.062 1.00 93.06 84 LYS A O 1
ATOM 639 N N . LEU A 1 85 ? 2.584 -3.509 1.525 1.00 91.88 85 LEU A N 1
ATOM 640 C CA . LEU A 1 85 ? 2.467 -2.058 1.415 1.00 91.88 85 LEU A CA 1
ATOM 641 C C . LEU A 1 85 ? 1.106 -1.651 0.824 1.00 91.88 85 LEU A C 1
ATOM 643 O O . LEU A 1 85 ? 0.447 -0.750 1.344 1.00 91.88 85 LEU A O 1
ATOM 647 N N . CYS A 1 86 ? 0.636 -2.346 -0.218 1.00 93.56 86 CYS A N 1
ATOM 648 C CA . CYS A 1 86 ? -0.688 -2.116 -0.804 1.00 93.56 86 CYS A CA 1
ATOM 649 C C . CYS A 1 86 ? -1.823 -2.433 0.181 1.00 93.56 86 CYS A C 1
ATOM 651 O O . CYS A 1 86 ? -2.782 -1.658 0.291 1.00 93.56 86 CYS A O 1
ATOM 653 N N . GLU A 1 87 ? -1.713 -3.545 0.916 1.00 91.62 87 GLU A N 1
ATOM 654 C CA . GLU A 1 87 ? -2.652 -3.882 1.990 1.00 91.62 87 GLU A CA 1
ATOM 655 C C . GLU A 1 87 ? -2.679 -2.788 3.063 1.00 91.62 87 GLU A C 1
ATOM 657 O O . GLU A 1 87 ? -3.759 -2.347 3.457 1.00 91.62 87 GLU A O 1
ATOM 662 N N . TYR A 1 88 ? -1.507 -2.323 3.508 1.00 88.12 88 TYR A N 1
ATOM 663 C CA . TYR A 1 88 ? -1.379 -1.284 4.528 1.00 88.12 88 TYR A CA 1
ATOM 664 C C . TYR A 1 88 ? -2.031 0.030 4.088 1.00 88.12 88 TYR A C 1
ATOM 666 O O . TYR A 1 88 ? -2.862 0.576 4.812 1.00 88.12 88 TYR A O 1
ATOM 674 N N . MET A 1 89 ? -1.724 0.519 2.881 1.00 89.06 89 MET A N 1
ATOM 675 C CA . MET A 1 89 ? -2.328 1.751 2.359 1.00 89.06 89 MET A CA 1
ATOM 676 C C . MET A 1 89 ? -3.851 1.625 2.250 1.00 89.06 89 MET A C 1
ATOM 678 O O . MET A 1 89 ? -4.581 2.560 2.578 1.00 89.06 89 MET A O 1
ATOM 682 N N . THR A 1 90 ? -4.348 0.457 1.830 1.00 90.44 90 THR A N 1
ATOM 683 C CA . THR A 1 90 ? -5.790 0.189 1.740 1.00 90.44 90 THR A CA 1
ATOM 684 C C . THR A 1 90 ? -6.439 0.189 3.121 1.00 90.44 90 THR A C 1
ATOM 686 O O . THR A 1 90 ? -7.471 0.833 3.313 1.00 90.44 90 THR A O 1
ATOM 689 N N . PHE A 1 91 ? -5.819 -0.488 4.089 1.00 87.38 91 PHE A N 1
ATOM 690 C CA . PHE A 1 91 ? -6.254 -0.523 5.482 1.00 87.38 91 PHE A CA 1
ATOM 691 C C . PHE A 1 91 ? -6.296 0.887 6.079 1.00 87.38 91 PHE A C 1
ATOM 693 O O . PHE A 1 91 ? -7.329 1.319 6.588 1.00 87.38 91 PHE A O 1
ATOM 700 N N . LYS A 1 92 ? -5.209 1.651 5.939 1.00 82.88 92 LYS A N 1
ATOM 701 C CA . LYS A 1 92 ? -5.119 3.037 6.400 1.00 82.88 92 LYS A CA 1
ATOM 702 C C . LYS A 1 92 ? -6.215 3.902 5.782 1.00 82.88 92 LYS A C 1
ATOM 704 O O . LYS A 1 92 ? -6.944 4.550 6.521 1.00 82.88 92 LYS A O 1
ATOM 709 N N . ALA A 1 93 ? -6.377 3.875 4.459 1.00 85.94 93 ALA A N 1
ATOM 710 C CA . ALA A 1 93 ? -7.394 4.664 3.762 1.00 85.94 93 ALA A CA 1
ATOM 711 C C . ALA A 1 93 ? -8.830 4.288 4.172 1.00 85.94 93 ALA A C 1
ATOM 713 O O . ALA A 1 93 ? -9.720 5.138 4.168 1.00 85.94 93 ALA A O 1
ATOM 714 N N . HIS A 1 94 ? -9.073 3.019 4.514 1.00 86.00 94 HIS A N 1
ATOM 715 C CA . HIS A 1 94 ? -10.370 2.552 4.999 1.00 86.00 94 HIS A CA 1
ATOM 716 C C . HIS A 1 94 ? -10.673 3.079 6.410 1.00 86.00 94 HIS A C 1
ATOM 718 O O . HIS A 1 94 ? -11.760 3.600 6.652 1.00 86.00 94 HIS A O 1
ATOM 724 N N . TYR A 1 95 ? -9.689 3.011 7.312 1.00 84.12 95 TYR A N 1
ATOM 725 C CA . TYR A 1 95 ? -9.826 3.386 8.723 1.00 84.12 95 TYR A CA 1
ATOM 726 C C . TYR A 1 95 ? -9.351 4.817 9.050 1.00 84.12 95 TYR A C 1
ATOM 728 O O . TYR A 1 95 ? -9.202 5.172 10.218 1.00 84.12 95 TYR A O 1
ATOM 736 N N . GLU A 1 96 ? -9.100 5.666 8.054 1.00 80.25 96 GLU A N 1
ATOM 737 C CA . GLU A 1 96 ? -8.684 7.060 8.273 1.00 80.25 96 GLU A CA 1
ATOM 738 C C . GLU A 1 96 ? -9.827 7.918 8.836 1.00 80.25 96 GLU A C 1
ATOM 740 O O . GLU A 1 96 ? -9.602 8.824 9.634 1.00 80.25 96 GLU A O 1
ATOM 745 N N . LYS A 1 97 ? -11.066 7.627 8.422 1.00 79.12 97 LYS A N 1
ATOM 746 C CA . LYS A 1 97 ? -12.255 8.444 8.725 1.00 79.12 97 LYS A CA 1
ATOM 747 C C . LYS A 1 97 ? -13.212 7.792 9.721 1.00 79.12 97 LYS A C 1
ATOM 749 O O . LYS A 1 97 ? -14.285 8.344 9.967 1.00 79.12 97 LYS A O 1
ATOM 754 N N . VAL A 1 98 ? -12.860 6.626 10.265 1.00 79.56 98 VAL A N 1
ATOM 755 C CA . VAL A 1 98 ? -13.704 5.956 11.261 1.00 79.56 98 VAL A CA 1
ATOM 756 C C . VAL A 1 98 ? -13.692 6.735 12.573 1.00 79.56 98 VAL A C 1
ATOM 758 O O . VAL A 1 98 ? -12.693 7.347 12.957 1.00 79.56 98 VAL A O 1
ATOM 761 N N . GLY A 1 99 ? -14.841 6.765 13.244 1.00 75.06 99 GLY A N 1
ATOM 762 C CA . GLY A 1 99 ? -14.991 7.495 14.498 1.00 75.06 99 GLY A CA 1
ATOM 763 C C . GLY A 1 99 ? -14.271 6.802 15.663 1.00 75.06 99 GLY A C 1
ATOM 764 O O . GLY A 1 99 ? -14.020 5.603 15.609 1.00 75.06 99 GLY A O 1
ATOM 765 N N . PRO A 1 100 ? -14.035 7.501 16.787 1.00 71.31 100 PRO A N 1
ATOM 766 C CA . PRO A 1 100 ? -13.328 6.955 17.957 1.00 71.31 100 PRO A CA 1
ATOM 767 C C . PRO A 1 100 ? -14.053 5.797 18.669 1.00 71.31 100 PRO A C 1
ATOM 769 O O . PRO A 1 100 ? -13.543 5.262 19.646 1.00 71.31 100 PRO A O 1
ATOM 772 N N . LYS A 1 101 ? -15.269 5.450 18.231 1.00 77.19 101 LYS A N 1
ATOM 773 C CA . LYS A 1 101 ? -16.077 4.347 18.769 1.00 77.19 101 LYS A CA 1
ATOM 774 C C . LYS A 1 101 ? -15.920 3.051 17.976 1.00 77.19 101 LYS A C 1
ATOM 776 O O . LYS A 1 101 ? -16.464 2.036 18.393 1.00 77.19 101 LYS A O 1
ATOM 781 N N . GLU A 1 102 ? -15.266 3.110 16.824 1.00 80.31 102 GLU A N 1
ATOM 782 C CA . GLU A 1 102 ? -15.076 1.964 15.949 1.00 80.31 102 GLU A CA 1
ATOM 783 C C . GLU A 1 102 ? -13.731 1.317 16.261 1.00 80.31 102 GLU A C 1
ATOM 785 O O . GLU A 1 102 ? -12.697 1.987 16.319 1.00 80.31 102 GLU A O 1
ATOM 790 N N . GLU A 1 103 ? -13.766 0.016 16.527 1.00 81.38 103 GLU A N 1
ATOM 791 C CA . GLU A 1 103 ? -12.565 -0.757 16.793 1.00 81.38 103 GLU A CA 1
ATOM 792 C C . GLU A 1 103 ? -11.835 -1.012 15.478 1.00 81.38 103 GLU A C 1
ATOM 794 O O . GLU A 1 103 ? -12.414 -1.476 14.497 1.00 81.38 103 GLU A O 1
ATOM 799 N N . ILE A 1 104 ? -10.550 -0.676 15.454 1.00 84.88 104 ILE A N 1
ATOM 800 C CA . ILE A 1 104 ? -9.712 -0.843 14.273 1.00 84.88 104 ILE A CA 1
ATOM 801 C C . ILE A 1 104 ? -8.924 -2.135 14.473 1.00 84.88 104 ILE A C 1
ATOM 803 O O . ILE A 1 104 ? -8.159 -2.202 15.439 1.00 84.88 104 ILE A O 1
ATOM 807 N N . PRO A 1 105 ? -9.052 -3.135 13.583 1.00 86.50 105 PRO A N 1
ATOM 808 C CA . PRO A 1 105 ? -8.451 -4.455 13.761 1.00 86.50 105 PRO A CA 1
ATOM 809 C C . PRO A 1 105 ? -6.951 -4.434 13.419 1.00 86.50 105 PRO A C 1
ATOM 811 O O . PRO A 1 105 ? -6.477 -5.081 12.488 1.00 86.50 105 PRO A O 1
ATOM 814 N N . VAL A 1 106 ? -6.183 -3.638 14.168 1.00 80.56 106 VAL A N 1
ATOM 815 C CA . VAL A 1 106 ? -4.727 -3.492 14.018 1.00 80.56 106 VAL A CA 1
ATOM 816 C C . VAL A 1 106 ? -4.034 -4.833 14.247 1.00 80.56 106 VAL A C 1
ATOM 818 O O . VAL A 1 106 ? -3.177 -5.221 13.457 1.00 80.56 106 VAL A O 1
ATOM 821 N N . GLN A 1 107 ? -4.455 -5.563 15.282 1.00 81.00 107 GLN A N 1
ATOM 822 C CA . GLN A 1 107 ? -3.875 -6.852 15.651 1.00 81.00 107 GLN A CA 1
ATOM 823 C C . GLN A 1 107 ? -4.026 -7.893 14.533 1.00 81.00 107 GLN A C 1
ATOM 825 O O . GLN A 1 107 ? -3.051 -8.540 14.164 1.00 81.00 107 GLN A O 1
ATOM 830 N N . GLU A 1 108 ? -5.211 -7.992 13.923 1.00 85.06 108 GLU A N 1
ATOM 831 C CA . GLU A 1 108 ? -5.459 -8.919 12.810 1.00 85.06 108 GLU A CA 1
ATOM 832 C C . GLU A 1 108 ? -4.584 -8.607 11.593 1.00 85.06 108 GLU A C 1
ATOM 834 O O . GLU A 1 108 ? -4.170 -9.502 10.858 1.00 85.06 108 GLU A O 1
ATOM 839 N N . PHE A 1 109 ? -4.284 -7.330 11.343 1.00 85.06 109 PHE A N 1
ATOM 840 C CA . PHE A 1 109 ? -3.350 -6.980 10.282 1.00 85.06 109 PHE A CA 1
ATOM 841 C C . PHE A 1 109 ? -1.922 -7.390 10.651 1.00 85.06 109 PHE A C 1
ATOM 843 O O . PHE A 1 109 ? -1.237 -7.977 9.813 1.00 85.06 109 PHE A O 1
ATOM 850 N N . MET A 1 110 ? -1.478 -7.103 11.878 1.00 82.62 110 MET A N 1
ATOM 851 C CA . MET A 1 110 ? -0.126 -7.430 12.340 1.00 82.62 110 MET A CA 1
ATOM 852 C C . MET A 1 110 ? 0.149 -8.938 12.315 1.00 82.62 110 MET A C 1
ATOM 854 O O . MET A 1 110 ? 1.218 -9.347 11.874 1.00 82.62 110 MET A O 1
ATOM 858 N N . GLU A 1 111 ? -0.822 -9.770 12.691 1.00 87.75 111 GLU A N 1
ATOM 859 C CA . GLU A 1 111 ? -0.693 -11.237 12.671 1.00 87.75 111 GLU A CA 1
ATOM 860 C C . GLU A 1 111 ? -0.528 -11.824 11.261 1.00 87.75 111 GLU A C 1
ATOM 862 O O . GLU A 1 111 ? -0.016 -12.931 11.101 1.00 87.75 111 GLU A O 1
ATOM 867 N N . ARG A 1 112 ? -0.922 -11.083 10.218 1.00 88.12 112 ARG A N 1
ATOM 868 C CA . ARG A 1 112 ? -0.739 -11.485 8.812 1.00 88.12 112 ARG A CA 1
ATOM 869 C C . ARG A 1 112 ? 0.626 -11.081 8.248 1.00 88.12 112 ARG A C 1
ATOM 871 O O . ARG A 1 112 ? 0.923 -11.427 7.100 1.00 88.12 112 ARG A O 1
ATOM 878 N N . ILE A 1 113 ? 1.435 -10.331 9.000 1.00 87.94 113 ILE A N 1
ATOM 879 C CA . ILE A 1 113 ? 2.804 -9.981 8.615 1.00 87.94 113 ILE A CA 1
ATOM 880 C C .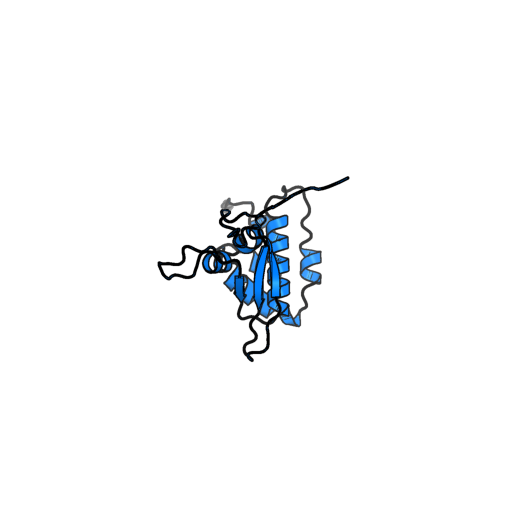 ILE A 1 113 ? 3.741 -11.076 9.119 1.00 87.94 113 ILE A C 1
ATOM 882 O O . ILE A 1 113 ? 3.845 -11.329 10.316 1.00 87.94 113 ILE A O 1
ATOM 886 N N . GLN A 1 114 ? 4.456 -11.709 8.190 1.00 90.50 114 GLN A N 1
ATOM 887 C CA . GLN A 1 114 ? 5.480 -12.688 8.539 1.00 90.50 114 GLN A CA 1
ATOM 888 C C . GLN A 1 114 ? 6.654 -11.987 9.245 1.00 90.50 114 GLN A C 1
ATOM 890 O O . GLN A 1 114 ? 7.112 -10.941 8.768 1.00 90.50 114 GLN A O 1
ATOM 895 N N . PRO A 1 115 ? 7.167 -12.529 10.363 1.00 88.44 115 PRO A N 1
ATOM 896 C CA . PRO A 1 115 ? 8.261 -11.897 11.098 1.00 88.44 115 PRO A CA 1
ATOM 897 C C . PRO A 1 115 ? 9.526 -11.734 10.243 1.00 88.44 115 PRO A C 1
ATOM 899 O O . PRO A 1 115 ? 10.269 -10.771 10.426 1.00 88.44 115 PRO A O 1
ATOM 902 N N . GLU A 1 116 ? 9.741 -12.613 9.262 1.00 93.44 116 GLU A N 1
ATOM 903 C CA . GLU A 1 116 ? 10.885 -12.595 8.347 1.00 93.44 116 GLU A CA 1
ATOM 904 C C . GLU A 1 116 ? 10.918 -11.359 7.437 1.00 93.44 116 GLU A C 1
ATOM 906 O O . GLU A 1 116 ? 11.996 -10.961 7.001 1.00 93.44 116 GLU A O 1
ATOM 911 N N . ILE A 1 117 ? 9.766 -10.738 7.156 1.00 90.69 117 ILE A N 1
ATOM 912 C CA . ILE A 1 117 ? 9.662 -9.562 6.273 1.00 90.69 117 ILE A CA 1
ATOM 913 C C . ILE A 1 117 ? 9.396 -8.260 7.035 1.00 90.69 117 ILE A C 1
ATOM 915 O O . ILE A 1 117 ? 9.334 -7.197 6.425 1.00 90.69 117 ILE A O 1
ATOM 919 N N . ALA A 1 118 ? 9.210 -8.316 8.357 1.00 86.50 118 ALA A N 1
ATOM 920 C CA . ALA A 1 118 ? 8.710 -7.185 9.139 1.00 86.50 118 ALA A CA 1
ATOM 921 C C . ALA A 1 118 ? 9.636 -5.959 9.089 1.00 86.50 118 ALA A C 1
ATOM 923 O O . ALA A 1 118 ? 9.166 -4.831 8.950 1.00 86.50 118 ALA A O 1
ATOM 924 N N . LEU A 1 119 ? 10.952 -6.176 9.170 1.00 89.00 119 LEU A N 1
ATOM 925 C CA . LEU A 1 119 ? 11.941 -5.096 9.099 1.00 89.00 119 LEU A CA 1
ATOM 926 C C . LEU A 1 119 ? 12.028 -4.479 7.700 1.00 89.00 119 LEU A C 1
ATOM 928 O O . LEU A 1 119 ? 12.105 -3.260 7.576 1.00 89.00 119 LEU A O 1
ATOM 932 N N . GLU A 1 120 ? 11.992 -5.312 6.660 1.00 90.38 120 GLU A N 1
ATOM 933 C CA . GLU A 1 120 ? 11.999 -4.869 5.261 1.00 90.38 120 GLU A CA 1
ATOM 934 C C . GLU A 1 120 ? 10.738 -4.039 4.963 1.00 90.38 120 GLU A C 1
ATOM 936 O O . GLU A 1 120 ? 10.825 -2.921 4.458 1.00 90.38 120 GLU A O 1
ATOM 941 N N . LEU A 1 121 ? 9.572 -4.525 5.401 1.00 89.12 121 LEU A N 1
ATOM 942 C CA . LEU A 1 121 ? 8.297 -3.823 5.277 1.00 89.12 121 LEU A CA 1
ATOM 943 C C . LEU A 1 121 ? 8.281 -2.494 6.040 1.00 89.12 121 LEU A C 1
ATOM 945 O O . LEU A 1 121 ? 7.748 -1.518 5.521 1.00 89.12 121 LEU A O 1
ATOM 949 N N . LEU A 1 122 ? 8.862 -2.438 7.244 1.00 85.69 122 LEU A N 1
ATOM 950 C CA . LEU A 1 122 ? 8.964 -1.204 8.027 1.00 85.69 122 LEU A CA 1
ATOM 951 C C . LEU A 1 122 ? 9.759 -0.127 7.275 1.00 85.69 122 LEU A C 1
ATOM 953 O O . LEU A 1 122 ? 9.310 1.014 7.201 1.00 85.69 122 LEU A O 1
ATOM 957 N N . LEU A 1 123 ? 10.913 -0.489 6.708 1.00 88.44 123 LEU A N 1
ATOM 958 C CA . LEU A 1 123 ? 11.761 0.439 5.954 1.00 88.44 123 LEU A CA 1
ATOM 959 C C . LEU A 1 123 ? 11.074 0.917 4.669 1.00 88.44 123 LEU A C 1
ATOM 961 O O . LEU A 1 123 ? 11.059 2.116 4.389 1.00 88.44 123 LEU A O 1
ATOM 965 N N . ALA A 1 124 ? 10.461 -0.004 3.922 1.00 89.25 124 ALA A N 1
ATOM 966 C CA . ALA A 1 124 ? 9.718 0.337 2.716 1.00 89.25 124 ALA A CA 1
ATOM 967 C C . ALA A 1 124 ? 8.532 1.260 3.037 1.00 89.25 124 ALA A C 1
ATOM 969 O O . ALA A 1 124 ? 8.346 2.294 2.395 1.00 89.25 124 ALA A O 1
ATOM 970 N N . ALA A 1 125 ? 7.739 0.931 4.058 1.00 85.75 125 ALA A N 1
ATOM 971 C CA . ALA A 1 125 ? 6.594 1.742 4.451 1.00 85.75 125 ALA A CA 1
ATOM 972 C C . ALA A 1 125 ? 7.011 3.144 4.924 1.00 85.75 125 ALA A C 1
ATOM 974 O O . ALA A 1 125 ? 6.388 4.116 4.504 1.00 85.75 125 ALA A O 1
ATOM 975 N N . ASP A 1 126 ? 8.095 3.276 5.696 1.00 84.19 126 ASP A N 1
ATOM 976 C CA . ASP A 1 126 ? 8.643 4.584 6.088 1.00 84.19 126 ASP A CA 1
ATOM 977 C C . ASP A 1 126 ? 9.018 5.439 4.860 1.00 84.19 126 ASP A C 1
ATOM 979 O O . ASP A 1 126 ? 8.616 6.601 4.746 1.00 84.19 126 ASP A O 1
ATOM 983 N N . TYR A 1 127 ? 9.699 4.835 3.880 1.00 87.94 127 TYR A N 1
ATOM 984 C CA . TYR A 1 127 ? 10.113 5.521 2.656 1.00 87.94 127 TYR A CA 1
ATOM 985 C C . TYR A 1 127 ? 8.941 5.932 1.750 1.00 87.94 127 TYR A C 1
ATOM 987 O O . TYR A 1 127 ? 8.925 7.050 1.219 1.00 87.94 127 TYR A O 1
ATOM 995 N N . TYR A 1 128 ? 7.970 5.043 1.525 1.00 87.19 128 TYR A N 1
ATOM 996 C CA . TYR A 1 128 ? 6.876 5.309 0.589 1.00 87.19 128 TYR A CA 1
ATOM 997 C C . TYR A 1 128 ? 5.744 6.119 1.220 1.00 87.19 128 TYR A C 1
ATOM 999 O O . TYR A 1 128 ? 5.098 6.898 0.524 1.00 87.19 128 TYR A O 1
ATOM 1007 N N . GLU A 1 129 ? 5.477 5.992 2.516 1.00 78.38 129 GLU A N 1
ATOM 1008 C CA . GLU A 1 129 ? 4.352 6.694 3.127 1.00 78.38 129 GLU A CA 1
ATOM 1009 C C . GLU A 1 129 ? 4.627 8.192 3.310 1.00 78.38 129 GLU A C 1
ATOM 1011 O O . GLU A 1 129 ? 3.733 8.988 3.022 1.00 78.38 129 GLU A O 1
ATOM 1016 N N . GLN A 1 130 ? 5.844 8.575 3.726 1.00 64.94 130 GLN A N 1
ATOM 1017 C CA . GLN A 1 130 ? 6.352 9.958 3.850 1.00 64.94 130 GLN A CA 1
ATOM 1018 C C . GLN A 1 130 ? 5.355 11.027 4.353 1.00 64.94 130 GLN A C 1
ATOM 1020 O O . GLN A 1 130 ? 5.489 12.216 4.063 1.00 64.94 130 GLN A O 1
ATOM 1025 N N . ASN A 1 131 ? 4.379 10.644 5.177 1.00 55.12 131 ASN A N 1
ATOM 1026 C CA . ASN A 1 131 ? 3.634 11.583 6.002 1.00 55.12 131 ASN A CA 1
ATOM 1027 C C . ASN A 1 131 ? 4.353 11.611 7.358 1.00 55.12 131 ASN A C 1
ATOM 1029 O O . ASN A 1 131 ? 4.371 10.599 8.053 1.00 55.12 131 ASN A O 1
ATOM 1033 N N . ILE A 1 132 ? 5.023 12.726 7.678 1.00 44.06 132 ILE A N 1
ATOM 1034 C CA . ILE A 1 132 ? 5.978 12.911 8.798 1.00 44.06 132 ILE A CA 1
ATOM 1035 C C . ILE A 1 132 ? 5.271 12.802 10.168 1.00 44.06 132 ILE A C 1
ATOM 1037 O O . ILE A 1 132 ? 5.138 13.762 10.920 1.00 44.06 132 ILE A O 1
ATOM 1041 N N . GLY A 1 133 ? 4.774 11.619 10.511 1.00 44.00 133 GLY A N 1
ATOM 1042 C CA . GLY A 1 133 ? 3.974 11.416 11.708 1.00 44.00 133 GLY A CA 1
ATOM 1043 C C . GLY A 1 133 ? 3.740 9.946 12.013 1.00 44.00 133 GLY A C 1
ATOM 1044 O O . GLY A 1 133 ? 2.655 9.433 11.769 1.00 44.00 133 GLY A O 1
ATOM 1045 N N . THR A 1 134 ? 4.755 9.304 12.598 1.00 47.69 134 THR A N 1
ATOM 1046 C CA . THR A 1 134 ? 4.638 8.302 13.683 1.00 47.69 134 THR A CA 1
ATOM 1047 C C . THR A 1 134 ? 3.862 6.989 13.455 1.00 47.69 134 THR A C 1
ATOM 1049 O O . THR A 1 134 ? 4.006 6.082 14.274 1.00 47.69 134 THR A O 1
ATOM 1052 N N . ALA A 1 135 ? 3.081 6.824 12.386 1.00 49.66 135 ALA A N 1
ATOM 1053 C CA . ALA A 1 135 ? 2.120 5.727 12.257 1.00 49.66 135 ALA A CA 1
ATOM 1054 C C . ALA A 1 135 ? 2.759 4.370 11.920 1.00 49.66 135 ALA A 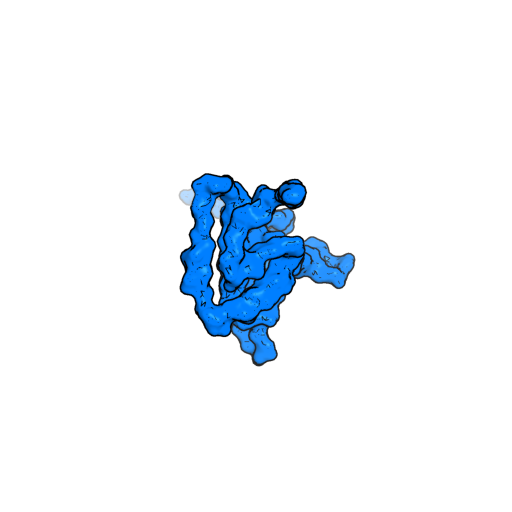C 1
ATOM 1056 O O . ALA A 1 135 ? 2.324 3.358 12.462 1.00 49.66 135 ALA A O 1
ATOM 1057 N N . VAL A 1 136 ? 3.806 4.331 11.091 1.00 50.94 136 VAL A N 1
ATOM 1058 C CA . VAL A 1 136 ? 4.449 3.069 10.665 1.00 50.94 136 VAL A CA 1
ATOM 1059 C C . VAL A 1 136 ? 5.240 2.432 11.800 1.00 50.94 136 VAL A C 1
ATOM 1061 O O . VAL A 1 136 ? 5.092 1.247 12.087 1.00 50.94 136 VAL A O 1
ATOM 1064 N N . ALA A 1 137 ? 6.010 3.249 12.523 1.00 46.38 137 ALA A N 1
ATOM 1065 C CA . ALA A 1 137 ? 6.731 2.810 13.711 1.00 46.38 137 ALA A CA 1
ATOM 1066 C C . ALA A 1 137 ? 5.763 2.343 14.815 1.00 46.38 137 ALA A C 1
ATOM 1068 O O . ALA A 1 137 ? 5.997 1.307 15.425 1.00 46.38 137 ALA A O 1
ATOM 1069 N N . HIS A 1 138 ? 4.639 3.038 15.037 1.00 50.88 138 HIS A N 1
ATOM 1070 C CA . HIS A 1 138 ? 3.599 2.581 15.973 1.00 50.88 138 HIS A CA 1
ATOM 1071 C C . HIS A 1 138 ? 2.972 1.244 15.547 1.00 50.88 138 HIS A C 1
ATOM 1073 O O . HIS A 1 138 ? 2.721 0.393 16.400 1.00 50.88 138 HIS A O 1
ATOM 1079 N N . PHE A 1 139 ? 2.750 1.056 14.243 1.00 50.78 139 PHE A N 1
ATOM 1080 C CA . PHE A 1 139 ? 2.116 -0.128 13.670 1.00 50.78 139 PHE A CA 1
ATOM 1081 C C . PHE A 1 139 ? 3.013 -1.375 13.711 1.00 50.78 139 PHE A C 1
ATOM 1083 O O . PHE A 1 139 ? 2.536 -2.465 14.000 1.00 50.78 139 PHE A O 1
ATOM 1090 N N . CYS A 1 140 ? 4.319 -1.228 13.479 1.00 42.62 140 CYS A N 1
ATOM 1091 C CA . CYS A 1 140 ? 5.261 -2.351 13.510 1.00 42.62 140 CYS A CA 1
ATOM 1092 C C . CYS A 1 140 ? 5.850 -2.627 14.908 1.00 42.62 140 CYS A C 1
ATOM 1094 O O . CYS A 1 140 ? 6.352 -3.724 15.136 1.00 42.62 140 CYS A O 1
ATOM 1096 N N . ILE A 1 141 ? 5.802 -1.661 15.840 1.00 45.50 141 ILE A N 1
ATOM 1097 C CA . ILE A 1 141 ? 6.426 -1.763 17.180 1.00 45.50 141 ILE A CA 1
ATOM 1098 C C . ILE A 1 141 ? 5.373 -1.887 18.306 1.00 45.50 14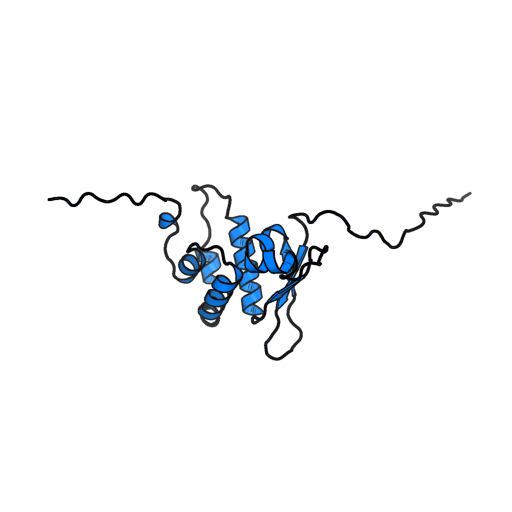1 ILE A C 1
ATOM 1100 O O . ILE A 1 141 ? 5.723 -2.146 19.455 1.00 45.50 141 ILE A O 1
ATOM 1104 N N . GLY A 1 142 ? 4.074 -1.767 18.002 1.00 43.16 142 GLY A N 1
ATOM 1105 C CA . GLY A 1 142 ? 2.998 -1.997 18.974 1.00 43.16 142 GLY A CA 1
ATOM 1106 C C . GLY A 1 142 ? 2.818 -0.868 19.994 1.00 43.16 142 GLY A C 1
ATOM 1107 O O . GLY A 1 142 ? 2.526 -1.130 21.160 1.00 43.16 142 GLY A O 1
ATOM 1108 N N . VAL A 1 143 ? 2.997 0.393 19.585 1.00 43.00 143 VAL A N 1
ATOM 1109 C CA . VAL A 1 143 ? 2.719 1.545 20.460 1.00 43.00 143 VAL A CA 1
ATOM 1110 C C . VAL A 1 143 ? 1.296 2.047 20.198 1.00 43.00 143 VAL A C 1
ATOM 1112 O O . VAL A 1 143 ? 0.890 2.284 19.061 1.00 43.00 143 VAL A O 1
ATOM 1115 N N . ASP A 1 144 ? 0.520 2.179 21.267 1.00 40.44 144 ASP A N 1
ATOM 1116 C CA . ASP A 1 144 ? -0.928 2.383 21.239 1.00 40.44 144 ASP A CA 1
ATOM 1117 C C . ASP A 1 144 ? -1.380 3.670 20.513 1.00 40.44 144 ASP A C 1
ATOM 1119 O O . ASP A 1 144 ? -0.717 4.713 20.559 1.00 40.44 144 ASP A O 1
ATOM 1123 N N . ARG A 1 145 ? -2.562 3.630 19.877 1.00 43.72 145 ARG A N 1
ATOM 1124 C CA . ARG A 1 145 ? -3.169 4.767 19.136 1.00 43.72 145 ARG A CA 1
ATOM 1125 C C . ARG A 1 145 ? -3.562 5.954 20.027 1.00 43.72 145 ARG A C 1
ATOM 1127 O O . ARG A 1 145 ? -3.817 7.048 19.521 1.00 43.72 145 ARG A O 1
ATOM 1134 N N . THR A 1 146 ? -3.591 5.770 21.343 1.00 40.53 146 THR A N 1
ATOM 1135 C CA . THR A 1 146 ? -4.050 6.768 22.322 1.00 40.53 146 THR A CA 1
ATOM 1136 C C . THR A 1 146 ? -3.142 8.004 22.403 1.00 40.53 146 THR A C 1
ATOM 1138 O O . THR A 1 146 ? -3.579 9.057 22.859 1.00 40.53 146 THR A O 1
ATOM 1141 N N . THR A 1 147 ? -1.901 7.927 21.913 1.00 41.31 147 THR A N 1
ATOM 1142 C CA . THR A 1 147 ? -0.937 9.041 21.971 1.00 41.31 147 THR A CA 1
ATOM 1143 C C . THR A 1 147 ? -1.126 10.092 20.867 1.00 41.31 147 THR A C 1
ATOM 1145 O O . THR A 1 147 ? -0.720 11.235 21.053 1.00 41.31 147 THR A O 1
ATOM 1148 N N . ILE A 1 148 ? -1.755 9.766 19.730 1.00 43.00 148 ILE A N 1
ATOM 1149 C CA . ILE A 1 148 ? -1.723 10.647 18.541 1.00 43.00 148 ILE A CA 1
ATOM 1150 C C . ILE A 1 148 ? -2.984 11.516 18.393 1.00 43.00 148 ILE A C 1
ATOM 1152 O O . ILE A 1 148 ? -2.901 12.643 17.911 1.00 43.00 148 ILE A O 1
ATOM 1156 N N . ILE A 1 149 ? -4.153 11.060 18.857 1.00 44.12 149 ILE A N 1
ATOM 1157 C CA . ILE A 1 149 ? -5.405 11.843 18.733 1.00 44.12 149 ILE A CA 1
ATOM 1158 C C . ILE A 1 149 ? -5.515 12.949 19.804 1.00 44.12 149 ILE A C 1
ATOM 1160 O O . ILE A 1 149 ? -6.448 13.750 19.802 1.00 44.12 149 ILE A O 1
ATOM 1164 N N . GLY A 1 150 ? -4.546 13.016 20.721 1.00 35.47 150 GLY A N 1
ATOM 1165 C CA . GLY A 1 150 ? -4.478 13.974 21.817 1.00 35.47 150 GLY A CA 1
ATOM 1166 C C . GLY A 1 150 ? -3.268 14.887 21.696 1.00 35.47 150 GLY A C 1
ATOM 1167 O O . GLY A 1 150 ? -2.376 14.843 22.537 1.00 35.47 150 GLY A O 1
ATOM 1168 N N . GLY A 1 151 ? -3.249 15.747 20.679 1.00 35.72 151 GLY A N 1
ATOM 1169 C CA . GLY A 1 151 ? -2.405 16.936 20.672 1.00 35.72 151 GLY A CA 1
ATOM 1170 C C . GLY A 1 151 ? -2.806 17.897 21.795 1.00 35.72 151 GLY A C 1
ATOM 1171 O O . GLY A 1 151 ? -3.418 18.923 21.535 1.00 35.72 151 GLY A O 1
ATOM 1172 N N . GLN A 1 152 ? -2.463 17.563 23.037 1.00 30.62 152 GLN A N 1
ATOM 1173 C CA . GLN A 1 152 ? -2.151 18.504 24.104 1.00 30.62 152 GLN A CA 1
ATOM 1174 C C . GLN A 1 152 ? -1.061 17.881 24.971 1.00 30.62 152 GLN A C 1
ATOM 1176 O O . GLN A 1 152 ? -1.313 17.008 25.800 1.00 30.62 152 GLN A O 1
ATOM 1181 N N . TYR A 1 153 ? 0.162 18.378 24.802 1.00 38.69 153 TYR A N 1
ATOM 1182 C CA . TYR A 1 153 ? 1.186 18.308 25.834 1.00 38.69 153 TYR A CA 1
ATOM 1183 C C . TYR A 1 153 ? 0.678 19.074 27.065 1.00 38.69 153 TYR A C 1
ATOM 1185 O O . TYR A 1 153 ? 0.969 20.253 27.255 1.00 38.69 153 TYR A O 1
ATOM 1193 N N . GLY A 1 154 ? -0.127 18.413 27.894 1.00 31.23 154 GLY A N 1
ATOM 1194 C CA . GLY A 1 154 ? -0.438 18.866 29.238 1.00 31.23 154 GLY A CA 1
ATOM 1195 C C . GLY A 1 154 ? 0.804 18.680 30.097 1.00 31.23 154 GLY A C 1
ATOM 1196 O O . GLY A 1 154 ? 1.077 17.579 30.571 1.00 31.23 154 GLY A O 1
ATOM 1197 N N . ALA A 1 155 ? 1.575 19.751 30.276 1.00 38.41 155 ALA A N 1
ATOM 1198 C CA . ALA A 1 155 ? 2.599 19.820 31.305 1.00 38.41 155 ALA A CA 1
ATOM 1199 C C . ALA A 1 155 ? 1.972 19.431 32.654 1.00 38.41 155 ALA A C 1
ATOM 1201 O O . ALA A 1 155 ? 1.093 20.131 33.160 1.00 38.41 155 ALA A O 1
ATOM 1202 N N . GLN A 1 156 ? 2.404 18.315 33.242 1.00 42.47 156 GLN A N 1
ATOM 1203 C CA . GLN A 1 156 ? 2.039 18.009 34.620 1.00 42.47 156 GLN A CA 1
ATOM 1204 C C . GLN A 1 156 ? 2.740 19.020 35.540 1.00 42.47 156 GLN A C 1
ATOM 1206 O O . GLN A 1 156 ? 3.957 19.210 35.418 1.00 42.47 156 GLN A O 1
ATOM 1211 N N . PRO A 1 157 ? 2.025 19.683 36.466 1.00 41.84 157 PRO A N 1
ATOM 1212 C CA . PRO A 1 157 ? 2.682 20.507 37.461 1.00 41.84 157 PRO A CA 1
ATOM 1213 C C . PRO A 1 157 ? 3.534 19.596 38.345 1.00 41.84 157 PRO A C 1
ATOM 1215 O O . PRO A 1 157 ? 3.021 18.670 38.974 1.00 41.84 157 PRO A O 1
ATOM 1218 N N . ARG A 1 158 ? 4.841 19.877 38.410 1.00 40.47 158 ARG A N 1
ATOM 1219 C CA . ARG A 1 158 ? 5.711 19.324 39.451 1.00 40.47 158 ARG A CA 1
ATOM 1220 C C . ARG A 1 158 ? 5.078 19.654 40.802 1.00 40.47 158 ARG A C 1
ATOM 1222 O O . ARG A 1 158 ? 5.008 20.823 41.182 1.00 40.47 158 ARG A O 1
ATOM 1229 N N . HIS A 1 159 ? 4.573 18.637 41.497 1.00 49.69 159 HIS A N 1
ATOM 1230 C CA . HIS A 1 159 ? 4.285 18.767 42.916 1.00 49.69 159 HIS A CA 1
ATOM 1231 C C . HIS A 1 159 ? 5.590 19.089 43.650 1.00 49.69 159 HIS A C 1
ATOM 1233 O O . HIS A 1 159 ? 6.652 18.584 43.284 1.00 49.69 159 HIS A O 1
ATOM 1239 N N . LYS A 1 160 ? 5.466 20.042 44.578 1.00 50.50 160 LYS A N 1
ATOM 1240 C CA . LYS A 1 160 ? 6.544 20.656 45.355 1.00 50.50 160 LYS A CA 1
ATOM 1241 C C . LYS A 1 160 ? 7.375 19.634 46.116 1.00 50.50 160 LYS A C 1
ATOM 1243 O O . LYS A 1 160 ? 6.766 18.671 46.628 1.00 50.50 160 LYS A O 1
#

InterPro domains:
  IPR001232 S-phase kinase-associated protein 1-like [SM00512] (23-130)
  IPR011333 SKP1/BTB/POZ domain superfamily [G3DSA:3.30.710.10] (24-129)
  IPR011333 SKP1/BTB/POZ domain superfamily [SSF54695] (36-128)
  IPR039948 Elongin-C [PTHR20648] (36-127)

pLDDT: mean 71.61, std 20.24, range [30.62, 95.19]